Protein AF-A0A2V6P0Z7-F1 (afdb_monomer)

Secondary structure (DSSP, 8-state):
--EEEE----STT--EEEEEEE---TT-EE-TT-EEEEEE-SS-EEEEE-SS-EEEEEE---TT-EEETT-EEEEEE--TT------------------------

pLDDT: mean 70.92, std 15.6, range [40.12, 89.0]

Solvent-accessible surface area (backbone atoms only — not comparable to full-atom values): 6550 Å² total; per-residue (Å²): 110,78,47,70,42,48,41,66,81,76,56,95,83,52,57,56,35,32,25,71,40,66,74,63,52,69,68,37,80,47,42,56,71,32,72,40,37,31,32,35,40,104,86,49,78,46,76,44,58,30,94,51,55,36,31,31,58,40,66,72,66,51,65,76,37,78,46,41,55,66,38,65,42,36,29,29,37,69,52,93,73,72,80,77,92,83,86,77,82,70,96,76,79,76,85,74,87,70,89,71,90,74,87,88,135

Sequence (105 aa):
MPRPFVLPDLGEGLTEAEIVSVHVREGDVLREDAPLLEVETDKAQVEIPSPMSGRVEKIHVEAGQTVKVGQVLVTFADVEGAAGPQAAAAPESTRKPAAGSGALA

Radius of gyration: 21.45 Å; Cα contacts (8 Å, |Δi|>4): 191; chains: 1; bounding box: 30×42×82 Å

Foldseek 3Di:
DWDFDFAADPDDPQFKWAWADAPDDAFDWDAAQQFGTWTDDPVGIDTDGDNGTFTFHDAPHDHGDMDGGGDGGTITDPDPDPPDDDPPPDPPPDDDPDDDDDDDD

Nearest PDB structures (foldseek):
  2dnc-assembly1_A  TM=8.302E-01  e=1.130E-05  Homo sapiens
  3crk-assembly1_C  TM=9.132E-01  e=1.152E-04  Homo sapiens
  3hbl-assembly1_B  TM=9.281E-01  e=6.919E-05  Staphylococcus aureus subsp. aureus Mu50
  3bg5-assembly3_B  TM=7.903E-01  e=4.156E-05  Staphylococcus aureus
  4hnv-assembly1_B  TM=8.206E-01  e=7.749E-05  Staphylococcus aureus

Structure (mmCIF, N/CA/C/O backbone):
data_AF-A0A2V6P0Z7-F1
#
_entry.id   AF-A0A2V6P0Z7-F1
#
loop_
_atom_site.group_PDB
_atom_site.id
_atom_site.type_symbol
_atom_site.label_atom_id
_atom_site.label_alt_id
_atom_site.label_comp_id
_atom_site.label_asym_id
_atom_site.label_entity_id
_atom_site.label_seq_id
_atom_site.pdbx_PDB_ins_code
_atom_site.Cartn_x
_atom_site.Cartn_y
_atom_site.Cartn_z
_atom_site.occupancy
_atom_site.B_iso_or_equiv
_atom_site.auth_seq_id
_atom_site.auth_comp_id
_atom_site.auth_asym_id
_atom_site.auth_atom_id
_atom_site.pdbx_PDB_model_num
ATOM 1 N N . MET A 1 1 ? 10.626 -15.937 -2.632 1.00 53.22 1 MET A N 1
ATOM 2 C CA . MET A 1 1 ? 9.508 -15.911 -1.654 1.00 53.22 1 MET A CA 1
ATOM 3 C C . MET A 1 1 ? 8.626 -14.715 -1.978 1.00 53.22 1 MET A C 1
ATOM 5 O O . MET A 1 1 ? 9.206 -13.673 -2.261 1.00 53.22 1 MET A O 1
ATOM 9 N N . PRO A 1 2 ? 7.288 -14.832 -1.943 1.00 67.06 2 PRO A N 1
ATOM 10 C CA . PRO A 1 2 ? 6.414 -13.666 -2.062 1.00 67.06 2 PRO A CA 1
ATOM 11 C C . PRO A 1 2 ? 6.732 -12.685 -0.928 1.00 67.06 2 PRO A C 1
ATOM 13 O O . PRO A 1 2 ? 6.830 -13.095 0.232 1.00 67.06 2 PRO A O 1
ATOM 16 N N . ARG A 1 3 ? 6.953 -11.410 -1.261 1.00 77.56 3 ARG A N 1
ATOM 17 C CA . ARG A 1 3 ? 7.184 -10.340 -0.284 1.00 77.56 3 ARG A CA 1
ATOM 18 C C . ARG A 1 3 ? 5.885 -9.555 -0.101 1.00 77.56 3 ARG A C 1
ATOM 20 O O . ARG A 1 3 ? 5.570 -8.720 -0.951 1.00 77.56 3 ARG A O 1
ATOM 27 N N . PRO A 1 4 ? 5.106 -9.825 0.960 1.00 81.75 4 PRO A N 1
ATOM 28 C CA . PRO A 1 4 ? 3.932 -9.023 1.258 1.00 81.75 4 PRO A CA 1
ATOM 29 C C . PRO A 1 4 ? 4.374 -7.631 1.712 1.00 81.75 4 PRO A C 1
ATOM 31 O O . PRO A 1 4 ? 5.193 -7.491 2.620 1.00 81.75 4 PRO A O 1
ATOM 34 N N . PHE A 1 5 ? 3.821 -6.605 1.082 1.00 82.19 5 PHE A N 1
ATOM 35 C CA . PHE A 1 5 ? 3.939 -5.227 1.518 1.00 82.19 5 PHE A CA 1
ATOM 36 C C . PHE A 1 5 ? 2.712 -4.893 2.357 1.00 82.19 5 PHE A C 1
ATOM 38 O O . PHE A 1 5 ? 1.580 -4.893 1.864 1.00 82.19 5 PHE A O 1
ATOM 45 N N . VAL A 1 6 ? 2.944 -4.680 3.648 1.00 84.12 6 VAL A N 1
ATOM 46 C CA . VAL A 1 6 ? 1.903 -4.307 4.603 1.00 84.12 6 VAL A CA 1
ATOM 47 C C . VAL A 1 6 ? 1.875 -2.802 4.779 1.00 84.12 6 VAL A C 1
ATOM 49 O O . VAL A 1 6 ? 2.911 -2.150 4.667 1.00 84.12 6 VAL A O 1
ATOM 52 N N . LEU A 1 7 ? 0.698 -2.261 5.080 1.00 79.94 7 LEU A N 1
ATOM 53 C CA . LEU A 1 7 ? 0.565 -0.852 5.420 1.00 79.94 7 LEU A CA 1
ATOM 54 C C . LEU A 1 7 ? 1.337 -0.576 6.726 1.00 79.94 7 LEU A C 1
ATOM 56 O O . LEU A 1 7 ? 0.979 -1.165 7.757 1.00 79.94 7 LEU A O 1
ATOM 60 N N . PRO A 1 8 ? 2.405 0.248 6.694 1.00 74.88 8 PRO A N 1
ATOM 61 C CA . PRO A 1 8 ? 3.121 0.636 7.901 1.00 74.88 8 PRO A CA 1
ATOM 62 C C . PRO A 1 8 ? 2.251 1.573 8.742 1.00 74.88 8 PRO A C 1
ATOM 64 O O . PRO A 1 8 ? 1.311 2.181 8.238 1.00 74.88 8 PRO A O 1
ATOM 67 N N . ASP A 1 9 ? 2.554 1.679 10.032 1.00 78.88 9 ASP A N 1
ATOM 68 C CA . ASP A 1 9 ? 1.797 2.537 10.942 1.00 78.88 9 ASP A CA 1
ATOM 69 C C . ASP A 1 9 ? 1.824 3.997 10.455 1.00 78.88 9 ASP A C 1
ATOM 71 O O . ASP A 1 9 ? 2.898 4.567 10.248 1.00 78.88 9 ASP A O 1
ATOM 75 N N . LEU A 1 10 ? 0.641 4.580 10.234 1.00 73.19 10 LEU A N 1
ATOM 76 C CA . LEU A 1 10 ? 0.486 5.936 9.691 1.00 73.19 10 LEU A CA 1
ATOM 77 C C . LEU A 1 10 ? 0.592 7.029 10.772 1.00 73.19 10 LEU A C 1
ATOM 79 O O . LEU A 1 10 ? 0.448 8.209 10.461 1.00 73.19 10 LEU A O 1
ATOM 83 N N . GLY A 1 11 ? 0.905 6.657 12.020 1.00 58.12 11 GLY A N 1
ATOM 84 C CA . GLY A 1 11 ? 1.172 7.585 13.116 1.00 58.12 11 GLY A CA 1
ATOM 85 C C . GLY A 1 11 ? -0.064 7.960 13.945 1.00 58.12 11 GLY A C 1
ATOM 86 O O . GLY A 1 11 ? -1.186 8.047 13.453 1.00 58.12 11 GLY A O 1
ATOM 87 N N . GLU A 1 12 ? 0.168 8.169 15.247 1.00 57.97 12 GLU A N 1
ATOM 88 C CA . GLU A 1 12 ? -0.766 8.724 16.249 1.00 57.97 12 GLU A CA 1
ATOM 89 C C . GLU A 1 12 ? -2.172 8.084 16.314 1.00 57.97 12 GLU A C 1
ATOM 91 O O . GLU A 1 12 ? -3.180 8.761 16.507 1.00 57.97 12 GLU A O 1
ATOM 96 N N . GLY A 1 13 ? -2.249 6.751 16.239 1.00 61.66 13 GLY A N 1
ATOM 97 C CA . GLY A 1 13 ? -3.472 5.999 16.565 1.00 61.66 13 GLY A CA 1
ATOM 98 C C . GLY A 1 13 ? -4.456 5.809 15.408 1.00 61.66 13 GLY A C 1
ATOM 99 O O . GLY A 1 13 ? -5.556 5.296 15.624 1.00 61.66 13 GLY A O 1
ATOM 100 N N . LEU A 1 14 ? -4.064 6.170 14.185 1.00 67.81 14 LEU A N 1
ATOM 101 C CA . LEU A 1 14 ? -4.798 5.824 12.971 1.00 67.81 14 LEU A CA 1
ATOM 102 C C . LEU A 1 14 ? -4.546 4.349 12.633 1.00 67.81 14 LEU A C 1
ATOM 104 O O . LEU A 1 14 ? -3.444 3.957 12.263 1.00 67.81 14 LEU A O 1
ATOM 108 N N . THR A 1 15 ? -5.577 3.519 12.798 1.00 77.12 15 THR A N 1
ATOM 109 C CA . THR A 1 15 ? -5.504 2.064 12.550 1.00 77.12 15 THR A CA 1
ATOM 110 C C . THR A 1 15 ? -6.048 1.658 11.183 1.00 77.12 15 THR A C 1
ATOM 112 O O . THR A 1 15 ? -5.960 0.486 10.812 1.00 77.12 15 THR A O 1
ATOM 115 N N . GLU A 1 16 ? -6.567 2.615 10.418 1.00 82.12 16 GLU A N 1
ATOM 116 C CA . GLU A 1 16 ? -7.180 2.411 9.111 1.00 82.12 16 GLU A CA 1
ATOM 117 C C . GLU A 1 16 ? -6.917 3.584 8.162 1.00 82.12 16 GLU A C 1
ATOM 119 O O . GLU A 1 16 ? -6.722 4.720 8.595 1.00 82.12 16 GLU A O 1
ATOM 124 N N . ALA A 1 17 ? -6.891 3.275 6.869 1.00 84.62 17 ALA A N 1
ATOM 125 C CA . ALA A 1 17 ? -6.744 4.216 5.769 1.00 84.62 17 ALA A CA 1
ATOM 126 C C . ALA A 1 17 ? -7.619 3.769 4.593 1.00 84.62 17 ALA A C 1
ATOM 128 O O . ALA A 1 17 ? -7.856 2.575 4.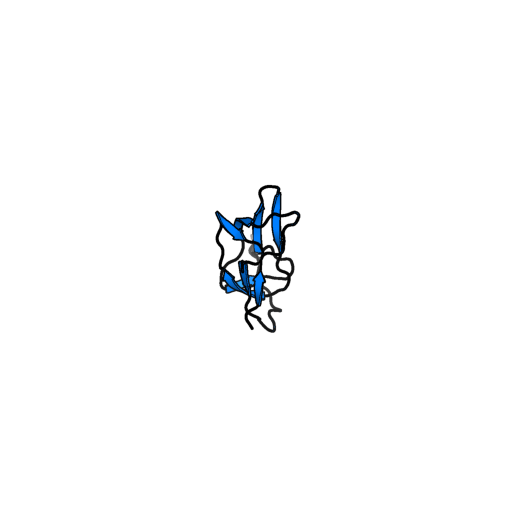411 1.00 84.62 17 ALA A O 1
ATOM 129 N N . GLU A 1 18 ? -8.094 4.709 3.789 1.00 87.75 18 GLU A N 1
ATOM 130 C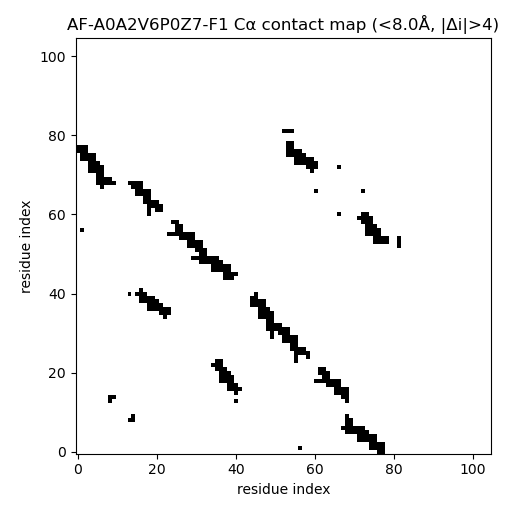 CA . GLU A 1 18 ? -8.887 4.439 2.592 1.00 87.75 18 GLU A CA 1
ATOM 131 C C . GLU A 1 18 ? -8.050 4.672 1.342 1.00 87.75 18 GLU A C 1
ATOM 133 O O . GLU A 1 18 ? -7.262 5.604 1.278 1.00 87.75 18 GLU A O 1
ATOM 138 N N . ILE A 1 19 ? -8.184 3.827 0.329 1.00 87.94 19 ILE A N 1
ATOM 139 C CA . ILE A 1 19 ? -7.407 3.977 -0.902 1.00 87.94 19 ILE A CA 1
ATOM 140 C C . ILE A 1 19 ? -8.107 4.962 -1.823 1.00 87.94 19 ILE A C 1
ATOM 142 O O . ILE A 1 19 ? -9.225 4.715 -2.257 1.00 87.94 19 ILE A O 1
ATOM 146 N N . VAL A 1 20 ? -7.431 6.042 -2.193 1.00 89.00 20 VAL A N 1
ATOM 147 C CA . VAL A 1 20 ? -7.979 7.058 -3.103 1.00 89.00 20 VAL A CA 1
ATOM 148 C C . VAL A 1 20 ? -7.747 6.661 -4.554 1.00 89.00 20 VAL A C 1
ATOM 150 O O . VAL A 1 20 ? -8.630 6.794 -5.403 1.00 89.00 20 VAL A O 1
ATOM 153 N N . SER A 1 21 ? -6.548 6.165 -4.863 1.00 86.06 21 SER A N 1
ATOM 154 C CA . SER A 1 21 ? -6.172 5.776 -6.221 1.00 86.06 21 SER A CA 1
ATOM 155 C C . SER A 1 21 ? -5.101 4.697 -6.237 1.00 86.06 21 SER A C 1
ATOM 157 O O . SER A 1 21 ? -4.160 4.700 -5.447 1.00 86.06 21 SER A O 1
ATOM 159 N N . VAL A 1 22 ? -5.254 3.758 -7.170 1.00 85.38 22 VAL A N 1
ATOM 160 C CA . VAL A 1 22 ? -4.305 2.669 -7.408 1.00 85.38 22 VAL A CA 1
ATOM 161 C C . VAL A 1 22 ? -3.654 2.905 -8.766 1.00 85.38 22 VAL A C 1
ATOM 163 O O . VAL A 1 22 ? -4.323 2.842 -9.799 1.00 85.38 22 VAL A O 1
ATOM 166 N N . HIS A 1 23 ? -2.347 3.170 -8.770 1.00 81.44 23 HIS A N 1
ATOM 167 C CA . HIS A 1 23 ? -1.572 3.430 -9.990 1.00 81.44 23 HIS A CA 1
ATOM 168 C C . HIS A 1 23 ? -0.894 2.174 -10.554 1.00 81.44 23 HIS A C 1
ATOM 170 O O . HIS A 1 23 ? -0.215 2.235 -11.578 1.00 81.44 23 HIS A O 1
ATOM 176 N N . VAL A 1 24 ? -1.119 1.022 -9.921 1.00 75.50 24 VAL A N 1
ATOM 177 C CA . VAL A 1 24 ? -0.441 -0.244 -10.213 1.00 75.50 24 VAL A CA 1
ATOM 178 C C . VAL A 1 24 ? -1.423 -1.352 -10.561 1.00 75.50 24 VAL A C 1
ATOM 180 O O . VAL A 1 24 ? -2.598 -1.301 -10.205 1.00 75.50 24 VAL A O 1
ATOM 183 N N . ARG A 1 25 ? -0.952 -2.373 -11.282 1.00 79.06 25 ARG A N 1
ATOM 184 C CA . ARG A 1 25 ? -1.765 -3.527 -11.691 1.00 79.06 25 ARG A CA 1
ATOM 185 C C . ARG A 1 25 ? -1.060 -4.835 -11.372 1.00 79.06 25 ARG A C 1
ATOM 187 O O . ARG A 1 25 ? 0.163 -4.891 -11.280 1.00 79.06 25 ARG A O 1
ATOM 194 N N . GLU A 1 26 ? -1.840 -5.898 -11.218 1.00 82.44 26 GLU A N 1
ATOM 195 C CA . GLU A 1 26 ? -1.302 -7.248 -11.067 1.00 82.44 26 GLU A CA 1
ATOM 196 C C . GLU A 1 26 ? -0.464 -7.611 -12.300 1.00 82.44 26 GLU A C 1
ATOM 198 O O . GLU A 1 26 ? -0.911 -7.496 -13.441 1.00 82.44 26 GLU A O 1
ATOM 203 N N . GLY A 1 27 ? 0.776 -8.028 -12.071 1.00 76.81 27 GLY A N 1
ATOM 204 C CA . GLY A 1 27 ? 1.746 -8.331 -13.112 1.00 76.81 27 GLY A CA 1
ATOM 205 C C . GLY A 1 27 ? 2.549 -7.135 -13.627 1.00 76.81 27 GLY A C 1
ATOM 206 O O . GLY A 1 27 ? 3.419 -7.369 -14.471 1.00 76.81 27 GLY A O 1
ATOM 207 N N . ASP A 1 28 ? 2.305 -5.918 -13.132 1.00 76.69 28 ASP A N 1
ATOM 208 C CA . ASP A 1 28 ? 3.046 -4.710 -13.513 1.00 76.69 28 ASP A CA 1
ATOM 209 C C . ASP A 1 28 ? 4.439 -4.661 -12.859 1.00 76.69 28 ASP A C 1
ATOM 211 O O . ASP A 1 28 ? 4.664 -5.260 -11.802 1.00 76.69 28 ASP A O 1
ATOM 215 N N . VAL A 1 29 ? 5.397 -3.997 -13.513 1.00 74.19 29 VAL A N 1
ATOM 216 C CA . VAL A 1 29 ? 6.804 -3.942 -13.085 1.00 74.19 29 VAL A CA 1
ATOM 217 C C . VAL A 1 29 ? 7.137 -2.518 -12.663 1.00 74.19 29 VAL A C 1
ATOM 219 O O . VAL A 1 29 ? 7.195 -1.611 -13.491 1.00 74.19 29 VAL A O 1
ATOM 222 N N . LEU A 1 30 ? 7.411 -2.340 -11.373 1.00 75.25 30 LEU A N 1
ATOM 223 C CA . LEU A 1 30 ? 7.631 -1.039 -10.749 1.00 75.25 30 LEU A CA 1
ATOM 224 C C . LEU A 1 30 ? 9.068 -0.909 -10.262 1.00 75.25 30 LEU A C 1
ATOM 226 O O . LEU A 1 30 ? 9.766 -1.903 -10.051 1.00 75.25 30 LEU A O 1
ATOM 230 N N . ARG A 1 31 ? 9.518 0.336 -10.103 1.00 74.50 31 ARG A N 1
ATOM 231 C CA . ARG A 1 31 ? 10.866 0.654 -9.623 1.00 74.50 31 ARG A CA 1
ATOM 232 C C . ARG A 1 31 ? 10.839 1.089 -8.165 1.00 74.50 31 ARG A C 1
ATOM 234 O O . ARG A 1 31 ? 9.789 1.432 -7.636 1.00 74.50 31 ARG A O 1
ATOM 241 N N . GLU A 1 32 ? 12.012 1.086 -7.552 1.00 77.62 32 GLU A N 1
ATOM 242 C CA . GLU A 1 32 ? 12.268 1.776 -6.288 1.00 77.62 32 GLU A CA 1
ATOM 243 C C . GLU A 1 32 ? 11.836 3.248 -6.421 1.00 77.62 32 GLU A C 1
ATOM 245 O O . GLU A 1 32 ? 12.048 3.847 -7.480 1.00 77.62 32 GLU A O 1
ATOM 250 N N . ASP A 1 33 ? 11.141 3.768 -5.407 1.00 79.88 33 ASP A N 1
ATOM 251 C CA . ASP A 1 33 ? 10.502 5.096 -5.381 1.00 79.88 33 ASP A CA 1
ATOM 252 C C . ASP A 1 33 ? 9.325 5.304 -6.360 1.00 79.88 33 ASP A C 1
ATOM 254 O O . ASP A 1 33 ? 8.822 6.418 -6.501 1.00 79.88 33 ASP A O 1
ATOM 258 N N . ALA A 1 34 ? 8.828 4.260 -7.038 1.00 80.19 34 ALA A N 1
ATOM 259 C CA . ALA A 1 34 ? 7.637 4.396 -7.881 1.00 80.19 34 ALA A CA 1
ATOM 260 C C . ALA A 1 34 ? 6.347 4.483 -7.035 1.00 80.19 34 ALA A C 1
ATOM 262 O O . ALA A 1 34 ? 6.207 3.709 -6.081 1.00 80.19 34 ALA A O 1
ATOM 263 N N . PRO A 1 35 ? 5.380 5.350 -7.399 1.00 82.12 35 PRO A N 1
ATOM 264 C CA . PRO A 1 35 ? 4.113 5.470 -6.682 1.00 82.12 35 PRO A CA 1
ATOM 265 C C . PRO A 1 35 ? 3.262 4.215 -6.899 1.00 82.12 35 PRO A C 1
ATOM 267 O O . PRO A 1 35 ? 2.916 3.875 -8.034 1.00 82.12 35 PRO A O 1
ATOM 270 N N . LEU A 1 36 ? 2.943 3.501 -5.814 1.00 82.50 36 LEU A N 1
ATOM 271 C CA . LEU A 1 36 ? 2.117 2.296 -5.887 1.00 82.50 36 LEU A CA 1
ATOM 272 C C . LEU A 1 36 ? 0.632 2.660 -5.879 1.00 82.50 36 LEU A C 1
ATOM 274 O O . LEU A 1 36 ? -0.149 2.346 -6.780 1.00 82.50 36 LEU A O 1
ATOM 278 N N . LEU A 1 37 ? 0.242 3.304 -4.792 1.00 84.81 37 LEU A N 1
ATOM 279 C CA . LEU A 1 37 ? -1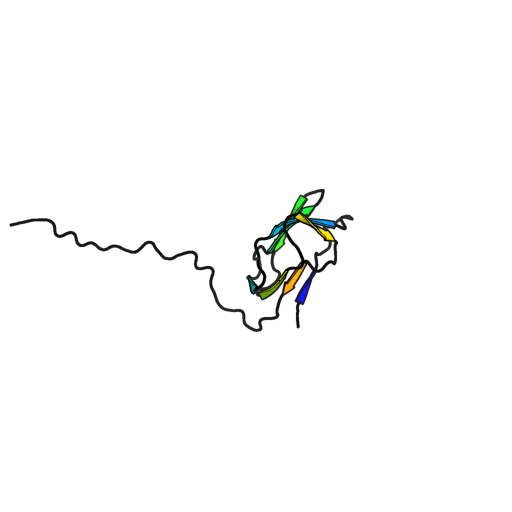.125 3.650 -4.471 1.00 84.81 37 LEU A CA 1
ATOM 280 C C . LEU A 1 37 ? -1.114 4.819 -3.498 1.00 84.81 37 LEU A C 1
ATOM 282 O O . LEU A 1 37 ? -0.127 5.069 -2.802 1.00 84.81 37 LEU A O 1
ATOM 286 N N . GLU A 1 38 ? -2.242 5.497 -3.445 1.00 87.00 38 GLU A N 1
ATOM 287 C CA . GLU A 1 38 ? -2.461 6.654 -2.599 1.00 87.00 38 GLU A CA 1
ATOM 288 C C . GLU A 1 38 ? -3.534 6.304 -1.573 1.00 87.00 38 GLU A C 1
ATOM 290 O O . GLU A 1 38 ? -4.600 5.791 -1.938 1.00 87.00 38 GLU A O 1
ATOM 295 N N . VAL A 1 39 ? -3.243 6.543 -0.293 1.00 86.19 39 VAL A N 1
ATOM 296 C CA . VAL A 1 39 ? -4.200 6.337 0.795 1.00 86.19 39 VAL A CA 1
ATOM 297 C C . VAL A 1 39 ? -4.559 7.662 1.448 1.00 86.19 39 VAL A C 1
ATOM 299 O O . VAL A 1 39 ? -3.701 8.492 1.722 1.00 86.19 39 VAL A O 1
ATOM 302 N N . GLU A 1 40 ? -5.833 7.865 1.730 1.00 86.12 40 GLU A N 1
ATOM 303 C CA . GLU A 1 40 ? -6.342 8.955 2.541 1.00 86.12 40 GLU A CA 1
ATOM 304 C C . GLU A 1 40 ? -6.648 8.442 3.940 1.00 86.12 40 GLU A C 1
ATOM 306 O O . GLU A 1 40 ? -7.282 7.408 4.152 1.00 86.12 40 GLU A O 1
ATOM 311 N N . THR A 1 41 ? -6.165 9.188 4.918 1.00 83.81 41 THR A N 1
ATOM 312 C CA . THR A 1 41 ? -6.578 9.062 6.308 1.00 83.81 41 THR A CA 1
ATOM 313 C C . THR A 1 41 ? -7.481 10.236 6.659 1.00 83.81 41 THR A C 1
ATOM 315 O O . THR A 1 41 ? -7.458 11.263 5.985 1.00 83.81 41 THR A O 1
ATOM 318 N N . ASP A 1 42 ? -8.193 10.137 7.782 1.00 82.75 4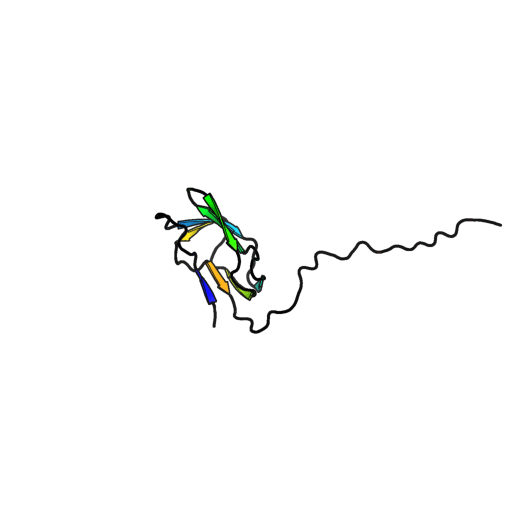2 ASP A N 1
ATOM 319 C CA . ASP A 1 42 ? -9.028 11.211 8.353 1.00 82.75 42 ASP A CA 1
ATOM 320 C C . ASP A 1 42 ? -8.309 12.576 8.463 1.00 82.75 42 ASP A C 1
ATOM 322 O O . ASP A 1 42 ? -8.935 13.634 8.517 1.00 82.75 42 ASP A O 1
ATOM 326 N N . LYS A 1 43 ? -6.970 12.563 8.490 1.00 75.88 43 LYS A N 1
ATOM 327 C CA . LYS A 1 43 ? -6.123 13.741 8.698 1.00 75.88 43 LYS A CA 1
ATOM 328 C C . LYS A 1 43 ? -5.398 14.210 7.440 1.00 75.88 43 LYS A C 1
ATOM 330 O O . LYS A 1 43 ? -5.150 15.409 7.315 1.00 75.88 43 LYS A O 1
ATOM 335 N N . ALA A 1 44 ? -4.985 13.290 6.572 1.00 82.75 44 ALA A N 1
ATOM 336 C CA . ALA A 1 44 ? -4.120 13.589 5.435 1.00 82.75 44 ALA A CA 1
ATOM 337 C C . ALA A 1 44 ? -4.099 12.462 4.397 1.00 82.75 44 ALA A C 1
ATOM 339 O O . ALA A 1 44 ? -4.276 11.286 4.722 1.00 82.75 44 ALA A O 1
ATOM 340 N N . GLN A 1 45 ? -3.772 12.835 3.164 1.00 85.94 45 GLN A N 1
ATOM 341 C CA . GLN A 1 45 ? -3.420 11.910 2.092 1.00 85.94 45 GLN A CA 1
ATOM 342 C C . GLN A 1 45 ? -1.931 11.559 2.184 1.00 85.94 45 GLN A C 1
ATOM 344 O O . GLN A 1 45 ? -1.082 12.440 2.341 1.00 85.94 45 GLN A O 1
ATOM 349 N N . VAL A 1 46 ? -1.627 10.266 2.118 1.00 83.75 46 VAL A N 1
ATOM 350 C CA . VAL A 1 46 ? -0.285 9.691 2.187 1.00 83.75 46 VAL A CA 1
ATOM 351 C C . VAL A 1 46 ? -0.076 8.805 0.963 1.00 83.75 46 VAL A C 1
ATOM 353 O O . VAL A 1 46 ? -0.819 7.855 0.718 1.00 83.75 46 VAL A O 1
ATOM 356 N N . GLU A 1 47 ? 0.962 9.104 0.191 1.00 85.94 47 GLU A N 1
ATOM 357 C CA . GLU A 1 47 ? 1.370 8.273 -0.938 1.00 85.94 47 GLU A CA 1
ATOM 358 C C . GLU A 1 47 ? 2.267 7.130 -0.452 1.00 85.94 47 GLU A C 1
ATOM 360 O O . GLU A 1 47 ? 3.147 7.328 0.389 1.00 85.94 47 GLU A O 1
ATOM 365 N N . ILE A 1 48 ? 2.043 5.924 -0.980 1.00 82.38 48 ILE A N 1
ATOM 366 C CA . ILE A 1 48 ? 2.838 4.739 -0.664 1.00 82.38 48 ILE A CA 1
ATOM 367 C C . ILE A 1 48 ? 3.815 4.470 -1.822 1.00 82.38 48 ILE A C 1
ATOM 369 O O . ILE A 1 48 ? 3.417 3.879 -2.836 1.00 82.38 48 ILE A O 1
ATOM 373 N N . PRO A 1 49 ? 5.095 4.874 -1.698 1.00 82.56 49 PRO A N 1
ATOM 374 C CA . PRO A 1 49 ? 6.116 4.551 -2.684 1.00 82.56 49 PRO A CA 1
ATOM 375 C C . PRO A 1 49 ? 6.605 3.106 -2.532 1.00 82.56 49 PRO A C 1
ATOM 377 O O . PRO A 1 49 ? 6.581 2.517 -1.447 1.00 82.56 49 PRO A O 1
ATOM 380 N N . SER A 1 50 ? 7.095 2.530 -3.629 1.00 74.50 50 SER A N 1
ATOM 381 C CA . SER A 1 50 ? 7.708 1.203 -3.616 1.00 74.50 50 SER A CA 1
ATOM 382 C C . SER A 1 50 ? 9.091 1.240 -2.954 1.00 74.50 50 SER A C 1
ATOM 384 O O . SER A 1 50 ? 9.966 1.966 -3.431 1.00 74.50 50 SER A O 1
ATOM 386 N N . PRO A 1 51 ? 9.355 0.420 -1.919 1.00 72.44 51 PRO A N 1
ATOM 387 C CA . PRO A 1 51 ? 10.659 0.384 -1.253 1.00 72.44 51 PRO A CA 1
ATOM 388 C C . PRO A 1 51 ? 11.749 -0.330 -2.070 1.00 72.44 51 PRO A C 1
ATOM 390 O O . PRO A 1 51 ? 12.911 -0.282 -1.687 1.00 72.44 51 PRO A O 1
ATOM 393 N N . MET A 1 52 ? 11.384 -1.046 -3.141 1.00 66.25 52 MET A N 1
ATOM 394 C CA . MET A 1 52 ? 12.301 -1.760 -4.041 1.00 66.25 52 MET A CA 1
ATOM 395 C C . MET A 1 52 ? 11.713 -1.851 -5.457 1.00 66.25 52 MET A C 1
ATOM 397 O O . MET A 1 52 ? 10.505 -1.706 -5.656 1.00 66.25 52 MET A O 1
ATOM 401 N N . SER A 1 53 ? 12.556 -2.157 -6.446 1.00 73.88 53 SER A N 1
ATOM 402 C CA . SER A 1 53 ? 12.103 -2.490 -7.805 1.00 73.88 53 SER A CA 1
ATOM 403 C C . SER A 1 53 ? 11.617 -3.942 -7.872 1.00 73.88 53 SER A C 1
ATOM 405 O O . SER A 1 53 ? 12.353 -4.854 -7.499 1.00 73.88 53 SER A O 1
ATOM 407 N N . GLY A 1 54 ? 10.397 -4.180 -8.356 1.00 70.75 54 GLY A N 1
ATOM 408 C CA . GLY A 1 54 ? 9.801 -5.516 -8.356 1.00 70.75 54 GLY A CA 1
ATOM 409 C C . GLY A 1 54 ? 8.529 -5.632 -9.189 1.00 70.75 54 GLY A C 1
ATOM 410 O O . GLY A 1 54 ? 7.954 -4.639 -9.634 1.00 70.75 54 GLY A O 1
ATOM 411 N N . ARG A 1 55 ? 8.090 -6.875 -9.413 1.00 79.88 55 ARG A N 1
ATOM 412 C CA . ARG A 1 55 ? 6.835 -7.165 -10.111 1.00 79.88 55 ARG A CA 1
ATOM 413 C C . ARG A 1 55 ? 5.713 -7.358 -9.099 1.00 79.88 55 ARG A C 1
ATOM 415 O O . ARG A 1 55 ? 5.859 -8.147 -8.165 1.00 79.88 55 ARG A O 1
ATOM 422 N N . VAL A 1 56 ? 4.590 -6.679 -9.302 1.00 82.56 56 VAL A N 1
ATOM 423 C CA . VAL A 1 56 ? 3.380 -6.889 -8.504 1.00 82.56 56 VAL A CA 1
ATOM 424 C C . VAL A 1 56 ? 2.841 -8.279 -8.829 1.00 82.56 56 VAL A C 1
ATOM 426 O O . VAL A 1 56 ? 2.464 -8.551 -9.964 1.00 82.56 56 VAL A O 1
ATOM 429 N N . GLU A 1 57 ? 2.834 -9.186 -7.859 1.00 83.38 57 GLU A N 1
ATOM 430 C CA . GLU A 1 57 ? 2.261 -10.524 -8.033 1.00 83.38 57 GLU A CA 1
ATOM 431 C C . GLU A 1 57 ? 0.747 -10.474 -7.872 1.00 83.38 57 GLU A C 1
ATOM 433 O O . GLU A 1 57 ? 0.014 -11.045 -8.676 1.00 83.38 57 GLU A O 1
ATOM 438 N N . LYS A 1 58 ? 0.292 -9.768 -6.831 1.00 81.62 58 LYS A N 1
ATOM 439 C CA . LYS A 1 58 ? -1.118 -9.702 -6.463 1.00 81.62 58 LYS A CA 1
ATOM 440 C C . LYS A 1 58 ? -1.444 -8.418 -5.718 1.00 81.62 58 LYS A C 1
ATOM 442 O O . LYS A 1 58 ? -0.688 -8.014 -4.831 1.00 81.62 58 LYS A O 1
ATOM 447 N N . ILE A 1 59 ? -2.577 -7.810 -6.043 1.00 84.38 59 ILE A N 1
ATOM 448 C CA . ILE A 1 59 ? -3.091 -6.624 -5.355 1.00 84.38 59 ILE A CA 1
ATOM 449 C C . ILE A 1 59 ? -4.303 -7.069 -4.542 1.00 84.38 59 ILE A C 1
ATOM 451 O O . ILE A 1 59 ? -5.237 -7.653 -5.082 1.00 84.38 59 ILE A O 1
ATOM 455 N N . HIS A 1 60 ? -4.280 -6.831 -3.233 1.00 82.75 60 HIS A N 1
ATOM 456 C CA . HIS A 1 60 ? -5.383 -7.207 -2.342 1.00 82.75 60 HIS A CA 1
ATOM 457 C C . HIS A 1 60 ? -6.361 -6.059 -2.082 1.00 82.75 60 HIS A C 1
ATOM 459 O O . HIS A 1 60 ? -7.300 -6.210 -1.301 1.00 82.75 60 HIS A O 1
ATOM 465 N N . VAL A 1 61 ? -6.133 -4.919 -2.730 1.00 80.75 61 VAL A N 1
ATOM 466 C CA . VAL A 1 61 ? -6.759 -3.648 -2.401 1.00 80.75 61 VAL A CA 1
ATOM 467 C C . VAL A 1 61 ? -7.197 -2.880 -3.650 1.00 80.75 61 VAL A C 1
ATOM 469 O O . VAL A 1 61 ? -6.567 -2.976 -4.699 1.00 80.75 61 VAL A O 1
ATOM 472 N N . GLU A 1 62 ? -8.281 -2.114 -3.558 1.00 82.94 62 GLU A N 1
ATOM 473 C CA . GLU A 1 62 ? -8.882 -1.406 -4.698 1.00 82.94 62 GLU A CA 1
ATOM 474 C C . GLU A 1 62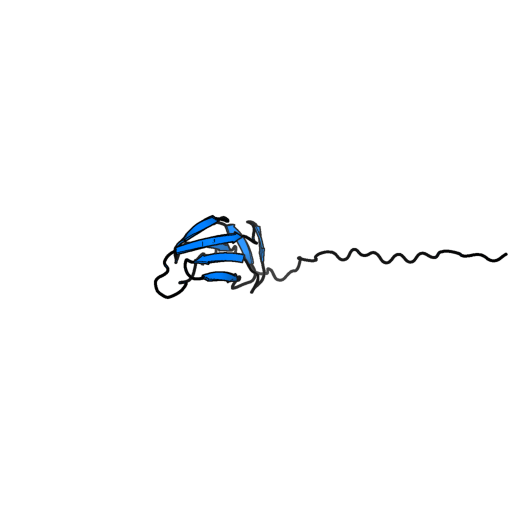 ? -9.170 0.058 -4.344 1.00 82.94 62 GLU A C 1
ATOM 476 O O . GLU A 1 62 ? -9.247 0.410 -3.168 1.00 82.94 62 GLU A O 1
ATOM 481 N N . ALA A 1 63 ? -9.334 0.921 -5.351 1.00 86.06 63 ALA A N 1
ATOM 482 C CA . ALA A 1 63 ? -9.717 2.314 -5.123 1.00 86.06 63 ALA A CA 1
ATOM 483 C C . ALA A 1 63 ? -11.091 2.394 -4.430 1.00 86.06 63 ALA A C 1
ATOM 485 O O . ALA A 1 63 ? -12.051 1.757 -4.863 1.00 86.06 63 ALA A O 1
ATOM 486 N N . GLY A 1 64 ? -11.166 3.166 -3.349 1.00 84.88 64 GLY A N 1
ATOM 487 C CA . GLY A 1 64 ? -12.305 3.271 -2.438 1.00 84.88 64 GLY A CA 1
ATOM 488 C C . GLY A 1 64 ? -12.378 2.163 -1.383 1.00 84.88 64 GLY A C 1
ATOM 489 O O . GLY A 1 64 ? -13.397 2.038 -0.708 1.00 84.88 64 GLY A O 1
ATOM 490 N N . GLN A 1 65 ? -11.349 1.318 -1.251 1.00 85.69 65 GLN A N 1
ATOM 491 C CA . GLN A 1 65 ? -11.318 0.270 -0.232 1.00 85.69 65 GLN A CA 1
ATOM 492 C C . GLN A 1 65 ? -10.627 0.763 1.046 1.00 85.69 65 GLN A C 1
ATOM 494 O O . GLN A 1 65 ? -9.549 1.355 1.002 1.00 85.69 65 GLN A O 1
ATOM 499 N N . THR A 1 66 ? -11.219 0.449 2.197 1.00 84.81 66 THR A N 1
ATOM 500 C CA . THR A 1 66 ? -10.627 0.694 3.516 1.00 84.81 66 THR A CA 1
ATOM 501 C C . THR A 1 66 ? -9.708 -0.459 3.931 1.00 84.81 66 THR A C 1
ATOM 503 O O . THR A 1 66 ? -10.107 -1.626 3.946 1.00 84.81 66 THR A O 1
ATOM 506 N N . VAL A 1 67 ? -8.478 -0.134 4.318 1.00 83.44 67 VAL A N 1
ATOM 507 C CA . VAL A 1 67 ? -7.422 -1.060 4.742 1.00 83.44 67 VAL A CA 1
ATOM 508 C C . VAL A 1 67 ? -6.927 -0.704 6.140 1.00 83.44 67 VAL A C 1
ATOM 510 O O . VAL A 1 67 ? -6.954 0.453 6.541 1.00 83.44 67 VAL A O 1
ATOM 513 N N . LYS A 1 68 ? -6.469 -1.700 6.904 1.00 84.38 68 LYS A N 1
ATOM 514 C CA . LYS A 1 68 ? -5.971 -1.501 8.276 1.00 84.38 68 LYS A CA 1
ATOM 515 C C . LYS A 1 68 ? -4.453 -1.594 8.361 1.00 84.38 68 LYS A C 1
ATOM 517 O O . LYS A 1 68 ? -3.832 -2.287 7.554 1.00 84.38 68 LYS A O 1
ATOM 522 N N . VAL A 1 69 ? -3.865 -0.947 9.366 1.00 81.94 69 VAL A N 1
ATOM 523 C CA . VAL A 1 69 ? -2.430 -1.063 9.668 1.00 81.94 69 VAL A CA 1
ATOM 524 C C . VAL A 1 69 ? -2.061 -2.534 9.855 1.00 81.94 69 VAL A C 1
ATOM 526 O O . VAL A 1 69 ? -2.753 -3.286 10.543 1.00 81.94 69 VAL A O 1
ATOM 529 N N . GLY A 1 70 ? -0.984 -2.961 9.194 1.00 77.56 70 GLY A N 1
ATOM 530 C CA . GLY A 1 70 ? -0.553 -4.357 9.190 1.00 77.56 70 GLY A CA 1
ATOM 531 C C . GLY A 1 70 ? -1.322 -5.276 8.232 1.00 77.56 70 GLY A C 1
ATOM 532 O O . GLY A 1 70 ? -0.961 -6.449 8.128 1.00 77.56 70 GLY A O 1
ATOM 533 N N . GLN A 1 71 ? -2.332 -4.791 7.494 1.00 83.19 71 GLN A N 1
ATOM 534 C CA . GLN A 1 71 ? -2.883 -5.560 6.375 1.00 83.19 71 GLN A CA 1
ATOM 535 C C . GLN A 1 71 ? -1.942 -5.552 5.178 1.00 83.19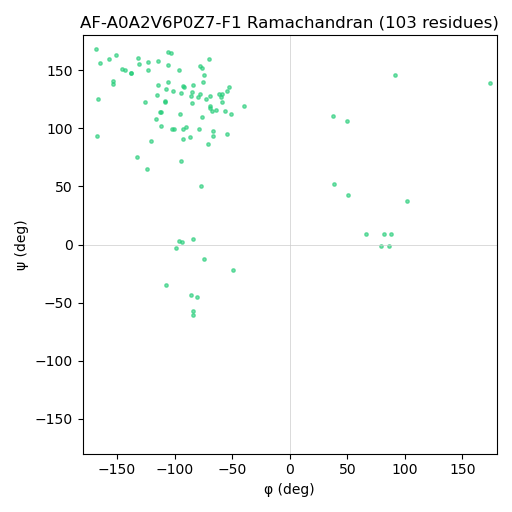 71 GLN A C 1
ATOM 537 O O . GLN A 1 71 ? -1.286 -4.555 4.878 1.00 83.19 71 GLN A O 1
ATOM 542 N N . VAL A 1 72 ? -1.937 -6.676 4.463 1.00 82.94 72 VAL A N 1
ATOM 543 C CA . VAL A 1 72 ? -1.245 -6.824 3.183 1.00 82.94 72 VAL A CA 1
ATOM 544 C C . VAL A 1 72 ? -1.961 -5.978 2.135 1.00 82.94 72 VAL A C 1
ATOM 546 O O . VAL A 1 72 ? -3.123 -6.229 1.826 1.00 82.94 72 VAL A O 1
ATOM 549 N N . LEU A 1 73 ? -1.252 -4.993 1.591 1.00 82.75 73 LEU A N 1
ATOM 550 C CA . LEU A 1 73 ? -1.734 -4.143 0.505 1.00 82.75 73 LEU A CA 1
ATOM 551 C C . LEU A 1 73 ? -1.489 -4.832 -0.838 1.00 82.75 73 LEU A C 1
ATOM 553 O O . LEU A 1 73 ? -2.401 -5.113 -1.616 1.00 82.75 73 LEU A O 1
ATOM 557 N N . VAL A 1 74 ? -0.221 -5.154 -1.082 1.00 77.94 74 VAL A N 1
ATOM 558 C CA . VAL A 1 74 ? 0.250 -5.763 -2.322 1.00 77.94 74 VAL A CA 1
ATOM 559 C C . VAL A 1 74 ? 1.260 -6.848 -1.996 1.00 77.94 74 VAL A C 1
ATOM 561 O O . VAL A 1 74 ? 1.995 -6.766 -1.016 1.00 77.94 74 VAL A O 1
ATOM 564 N N . THR A 1 75 ? 1.294 -7.893 -2.810 1.00 82.94 75 THR A N 1
ATOM 565 C CA . THR A 1 75 ? 2.332 -8.919 -2.735 1.00 82.94 75 THR A CA 1
ATOM 566 C C . THR A 1 75 ? 3.239 -8.762 -3.937 1.00 82.94 75 THR A C 1
ATOM 568 O O . THR A 1 75 ? 2.774 -8.811 -5.076 1.00 82.94 75 THR A O 1
ATOM 571 N N . PHE A 1 76 ? 4.529 -8.563 -3.684 1.00 79.69 76 PHE A N 1
ATOM 572 C CA . PHE A 1 76 ? 5.543 -8.513 -4.726 1.00 79.69 76 PHE A CA 1
ATOM 573 C C . PHE A 1 76 ? 6.135 -9.901 -4.955 1.00 79.69 76 PHE A C 1
ATOM 575 O O . PHE A 1 76 ? 6.502 -10.598 -4.002 1.00 79.69 76 PHE A O 1
ATOM 582 N N . ALA A 1 77 ? 6.279 -10.269 -6.225 1.00 76.06 77 ALA A N 1
ATOM 583 C CA . ALA A 1 77 ? 7.088 -11.409 -6.616 1.00 76.06 77 ALA A CA 1
ATOM 584 C C . ALA A 1 77 ? 8.560 -10.987 -6.572 1.00 76.06 77 ALA A C 1
ATOM 586 O O . ALA A 1 77 ? 8.945 -9.968 -7.153 1.00 76.06 77 ALA A O 1
ATOM 587 N N . ASP A 1 78 ? 9.389 -11.783 -5.895 1.00 60.62 78 ASP A N 1
ATOM 588 C CA . ASP A 1 78 ? 10.842 -11.644 -5.952 1.00 60.62 78 ASP A CA 1
ATOM 589 C C . ASP A 1 78 ? 11.305 -11.987 -7.373 1.00 60.62 78 ASP A C 1
ATOM 591 O O . ASP A 1 78 ? 11.403 -13.150 -7.761 1.00 60.62 78 ASP A O 1
ATOM 595 N N . VAL A 1 79 ? 11.508 -10.950 -8.179 1.00 54.94 79 VAL A N 1
ATOM 596 C CA . VAL A 1 79 ? 12.181 -11.050 -9.468 1.00 54.94 79 VAL A CA 1
ATOM 597 C C . VAL A 1 79 ? 13.651 -10.759 -9.215 1.00 54.94 79 VAL A C 1
ATOM 599 O O . VAL A 1 79 ? 14.085 -9.609 -9.226 1.00 54.94 79 VAL A O 1
ATOM 602 N N . GLU A 1 80 ? 14.413 -11.817 -8.940 1.00 45.69 80 GLU A N 1
ATOM 603 C CA . GLU A 1 80 ? 15.873 -11.796 -8.978 1.00 45.69 80 GLU A CA 1
ATOM 604 C C . GLU A 1 80 ? 16.291 -11.278 -10.369 1.00 45.69 80 GLU A C 1
ATOM 606 O O . GLU A 1 80 ? 16.263 -12.004 -11.359 1.00 45.69 80 GLU A O 1
ATOM 611 N N . GLY A 1 81 ? 16.556 -9.971 -10.478 1.00 46.53 81 GLY A N 1
ATOM 612 C CA . GLY A 1 81 ? 17.009 -9.344 -11.721 1.00 46.53 81 GLY A CA 1
ATOM 613 C C . GLY A 1 81 ? 15.986 -8.556 -12.548 1.00 46.53 81 GLY A C 1
ATOM 614 O O . GLY A 1 81 ? 16.124 -8.523 -13.767 1.00 46.53 81 GLY A O 1
ATOM 615 N N . ALA A 1 82 ? 15.041 -7.815 -11.957 1.00 44.50 82 ALA A N 1
ATOM 616 C CA . ALA A 1 82 ? 14.365 -6.736 -12.702 1.00 44.50 82 ALA A CA 1
ATOM 617 C C . ALA A 1 82 ? 15.240 -5.467 -12.831 1.00 44.50 82 ALA A C 1
ATOM 619 O O . ALA A 1 82 ? 14.809 -4.349 -12.562 1.00 44.50 82 ALA A O 1
ATOM 620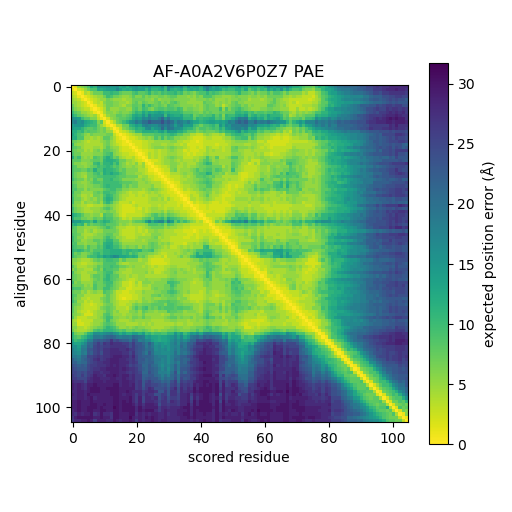 N N . ALA A 1 83 ? 16.485 -5.639 -13.282 1.00 43.91 83 ALA A N 1
ATOM 621 C CA . ALA A 1 83 ? 17.212 -4.592 -13.980 1.00 43.91 83 ALA A CA 1
ATOM 622 C C . ALA A 1 83 ? 16.844 -4.700 -15.469 1.00 43.91 83 ALA A C 1
ATOM 624 O O . ALA A 1 83 ? 17.457 -5.463 -16.211 1.00 43.91 83 ALA A O 1
ATOM 625 N N . GLY A 1 84 ? 15.829 -3.959 -15.921 1.00 42.53 84 GLY A N 1
ATOM 626 C CA . GLY A 1 84 ? 15.580 -3.811 -17.358 1.00 42.53 84 GLY A CA 1
ATOM 627 C C . GLY A 1 84 ? 14.300 -3.045 -17.712 1.00 42.53 84 GLY A C 1
ATOM 628 O O . GLY A 1 84 ? 13.293 -3.226 -17.041 1.00 42.53 84 GLY A O 1
ATOM 629 N N . PRO A 1 85 ? 14.315 -2.159 -18.726 1.00 57.62 85 PRO A N 1
ATOM 630 C CA . PRO A 1 85 ? 13.543 -0.918 -18.727 1.00 57.62 85 PRO A CA 1
ATOM 631 C C . PRO A 1 85 ? 12.349 -0.944 -19.688 1.00 57.62 85 PRO A C 1
ATOM 633 O O . PRO A 1 85 ? 12.544 -1.233 -20.861 1.00 57.62 85 PRO A O 1
ATOM 636 N N . GLN A 1 86 ? 11.153 -0.507 -19.267 1.00 45.50 86 GLN A N 1
ATOM 637 C CA . GLN A 1 86 ? 10.178 0.078 -20.203 1.00 45.50 86 GLN A CA 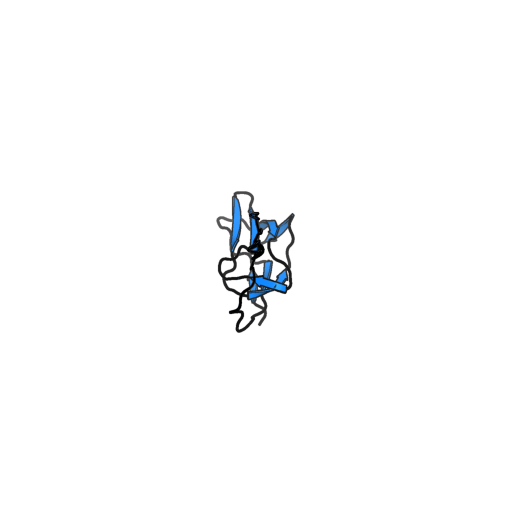1
ATOM 638 C C . GLN A 1 86 ? 9.015 0.794 -19.500 1.00 45.50 86 GLN A C 1
ATOM 640 O O . GLN A 1 86 ? 7.969 0.231 -19.226 1.00 45.50 86 GLN A O 1
ATOM 645 N N . ALA A 1 87 ? 9.188 2.098 -19.307 1.00 43.12 87 ALA A N 1
ATOM 646 C CA . ALA A 1 87 ? 8.128 3.053 -19.610 1.00 43.12 87 ALA A CA 1
ATOM 647 C C . ALA A 1 87 ? 8.744 4.061 -20.584 1.00 43.12 87 ALA A C 1
ATOM 649 O O . ALA A 1 87 ? 9.001 5.217 -20.264 1.00 43.12 87 ALA A O 1
ATOM 650 N N . ALA A 1 88 ? 9.100 3.565 -21.772 1.00 45.50 88 ALA A N 1
ATOM 651 C CA . ALA A 1 88 ? 9.296 4.427 -22.921 1.00 45.50 88 ALA A CA 1
ATOM 652 C C . ALA A 1 88 ? 7.906 4.915 -23.341 1.0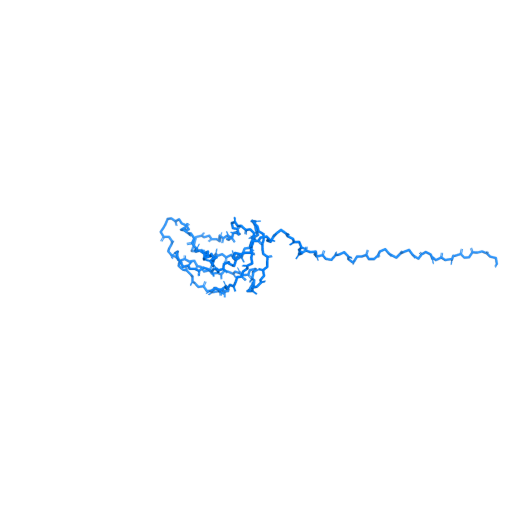0 45.50 88 ALA A C 1
ATOM 654 O O . ALA A 1 88 ? 7.247 4.303 -24.180 1.00 45.50 88 ALA A O 1
ATOM 655 N N . ALA A 1 89 ? 7.446 6.003 -22.726 1.00 43.03 89 ALA A N 1
ATOM 656 C CA . ALA A 1 89 ? 6.428 6.838 -23.335 1.00 43.03 89 ALA A CA 1
ATOM 657 C C . ALA A 1 89 ? 7.055 7.480 -24.588 1.00 43.03 89 ALA A C 1
ATOM 659 O O . ALA A 1 89 ? 7.761 8.477 -24.508 1.00 43.03 89 ALA A O 1
ATOM 660 N N . ALA A 1 90 ? 6.845 6.799 -25.718 1.00 40.12 90 ALA A N 1
ATOM 661 C CA . ALA A 1 90 ? 6.864 7.273 -27.102 1.00 40.12 90 ALA A CA 1
ATOM 662 C C . ALA A 1 90 ? 8.067 8.114 -27.595 1.00 40.12 90 ALA A C 1
ATOM 664 O O . ALA A 1 90 ? 8.103 9.330 -27.404 1.00 40.12 90 ALA A O 1
ATOM 665 N N . PRO A 1 91 ? 8.960 7.539 -28.424 1.00 51.59 91 PRO A N 1
ATOM 666 C CA . PRO A 1 91 ? 9.716 8.295 -29.405 1.00 51.59 91 PRO A CA 1
ATOM 667 C C . PRO A 1 91 ? 8.985 8.235 -30.755 1.00 51.59 91 PRO A C 1
ATOM 669 O O . PRO A 1 91 ? 9.443 7.570 -31.673 1.00 51.59 91 PRO A O 1
ATOM 672 N N . GLU A 1 92 ? 7.855 8.925 -30.906 1.00 47.75 92 GLU A N 1
ATOM 673 C CA . GLU A 1 92 ? 7.270 9.148 -32.236 1.00 47.75 92 GLU A CA 1
ATOM 674 C C . GLU A 1 92 ? 6.872 10.613 -32.417 1.00 47.75 92 GLU A C 1
ATOM 676 O O . GLU A 1 92 ? 5.710 11.001 -32.430 1.00 47.75 92 GLU A O 1
ATOM 681 N N . SER A 1 93 ? 7.885 11.448 -32.634 1.00 41.78 93 SER A N 1
ATOM 682 C CA . SER A 1 93 ? 7.754 12.474 -33.660 1.00 41.78 93 SER A CA 1
ATOM 683 C C . SER A 1 93 ? 8.863 12.246 -34.670 1.00 41.78 93 SER A C 1
ATOM 685 O O . SER A 1 93 ? 10.004 12.693 -34.545 1.00 41.78 93 SER A O 1
ATOM 687 N N . THR A 1 94 ? 8.506 11.414 -35.639 1.00 43.91 94 THR A N 1
ATOM 688 C CA . THR A 1 94 ? 9.231 11.146 -36.868 1.00 43.91 94 THR A CA 1
ATOM 689 C C . THR A 1 94 ? 9.820 12.434 -37.434 1.00 43.91 94 THR A C 1
ATOM 691 O O . THR A 1 94 ? 9.096 13.347 -37.839 1.00 43.91 94 THR A O 1
ATOM 694 N N . ARG A 1 95 ? 11.152 12.472 -37.542 1.00 50.38 95 ARG A N 1
ATOM 695 C CA . ARG A 1 95 ? 11.827 13.292 -38.547 1.00 50.38 95 ARG A CA 1
ATOM 696 C C . ARG A 1 95 ? 11.194 12.975 -39.900 1.00 50.38 95 ARG A C 1
ATOM 698 O O . ARG A 1 95 ? 11.397 11.891 -40.436 1.00 50.38 95 ARG A O 1
ATOM 705 N N . LYS A 1 96 ? 10.480 13.941 -40.467 1.00 49.66 96 LYS A N 1
ATOM 706 C CA . LYS A 1 96 ? 10.245 14.018 -41.906 1.00 49.66 96 LYS A CA 1
ATOM 707 C C . LYS A 1 96 ? 11.335 14.908 -42.509 1.00 49.66 96 LYS A C 1
ATOM 709 O O . LYS A 1 96 ? 11.196 16.128 -42.447 1.00 49.66 96 LYS A O 1
ATOM 714 N N . PRO A 1 97 ? 12.405 14.360 -43.111 1.00 53.16 97 PRO A N 1
ATOM 715 C CA . PRO A 1 97 ? 13.096 15.067 -44.168 1.00 53.16 97 PRO A CA 1
ATOM 716 C C . PRO A 1 97 ? 12.254 14.892 -45.439 1.00 53.16 97 PRO A C 1
ATOM 718 O O . PRO A 1 97 ? 12.281 13.855 -46.090 1.00 53.16 97 PRO A O 1
ATOM 721 N N . ALA A 1 98 ? 11.455 15.900 -45.771 1.00 48.84 98 ALA A N 1
ATOM 722 C CA . ALA A 1 98 ? 11.046 16.146 -47.150 1.00 48.84 98 ALA A CA 1
ATOM 723 C C . ALA A 1 98 ? 11.755 17.456 -47.517 1.00 48.84 98 ALA A C 1
ATOM 725 O O . ALA A 1 98 ? 11.400 18.499 -46.987 1.00 48.84 98 ALA A O 1
ATOM 726 N N . ALA A 1 99 ? 12.866 17.471 -48.258 1.00 52.44 99 ALA A N 1
ATOM 727 C CA . ALA A 1 99 ? 12.965 17.021 -49.648 1.00 52.44 99 ALA A CA 1
ATOM 728 C C . ALA A 1 99 ? 11.712 17.411 -50.451 1.00 52.44 99 ALA A C 1
ATOM 730 O O . ALA A 1 99 ? 11.048 16.580 -51.060 1.00 52.44 99 ALA A O 1
ATOM 731 N N . GLY A 1 100 ? 11.360 18.696 -50.381 1.00 43.00 100 GLY A N 1
ATOM 732 C CA . GLY A 1 100 ? 10.561 19.362 -51.395 1.00 43.00 100 GLY A CA 1
ATOM 733 C C . GLY A 1 100 ? 11.503 19.953 -52.434 1.00 43.00 100 GLY A C 1
ATOM 734 O O . GLY A 1 100 ? 12.114 20.990 -52.191 1.00 43.00 100 GLY A O 1
ATOM 735 N N . SER A 1 101 ? 11.633 19.272 -53.572 1.00 53.12 101 SER A N 1
ATOM 736 C CA . SER A 1 101 ? 12.140 19.865 -54.804 1.00 53.12 101 SER A CA 1
ATOM 737 C C . SER A 1 101 ? 11.281 21.079 -55.154 1.00 53.12 101 SER A C 1
ATOM 739 O O . SER A 1 101 ? 10.092 20.943 -55.436 1.00 53.12 101 SER A O 1
ATOM 741 N N . GLY A 1 102 ? 11.891 22.261 -55.114 1.00 42.22 102 GLY A N 1
ATOM 742 C CA . GLY A 1 102 ? 11.320 23.515 -55.582 1.00 42.22 102 GLY A CA 1
ATOM 743 C C . GLY A 1 102 ? 12.135 24.044 -56.757 1.00 42.22 102 GLY A C 1
ATOM 744 O O . GLY A 1 102 ? 13.261 24.481 -56.566 1.00 42.22 102 GLY A O 1
ATOM 745 N N . ALA A 1 103 ? 11.540 23.949 -57.946 1.00 50.16 103 ALA A N 1
ATOM 746 C CA . ALA A 1 103 ? 11.610 24.886 -59.068 1.00 50.16 103 ALA A CA 1
ATOM 747 C C . ALA A 1 103 ? 12.944 25.598 -59.382 1.00 50.16 103 ALA A C 1
ATOM 749 O O . ALA A 1 103 ? 13.286 26.582 -58.735 1.00 50.16 103 ALA A O 1
ATOM 750 N N . LEU A 1 104 ? 13.567 25.228 -60.508 1.00 46.72 104 LEU A N 1
ATOM 751 C CA . LEU A 1 104 ? 13.859 26.184 -61.588 1.00 46.72 104 LEU A CA 1
ATOM 752 C C . LEU A 1 104 ? 14.265 25.439 -62.875 1.00 46.72 104 LEU A C 1
ATOM 754 O O . LEU A 1 104 ? 15.227 24.673 -62.833 1.00 46.72 104 LEU A O 1
ATOM 758 N N . ALA A 1 105 ? 13.547 25.732 -63.968 1.00 41.16 105 ALA A N 1
ATOM 759 C CA . ALA A 1 105 ? 13.871 25.597 -65.403 1.00 41.16 105 ALA A CA 1
ATOM 760 C C . ALA A 1 105 ? 12.747 24.923 -66.200 1.00 41.16 105 ALA A C 1
ATOM 762 O O . ALA A 1 105 ? 12.528 23.705 -66.023 1.00 41.16 105 ALA A O 1
#

Mean predicted aligned error: 12.84 Å